Protein AF-A0A2E6JDU7-F1 (afdb_monomer_lite)

Secondary structure (DSSP, 8-state):
--TTPPPHHHHHHHHHHHHHHHTTS--HHHHHHHHHHHHHHHH-TTTSSSHHHHHHHHHHHHHHHHHHHHTT-----------------

Foldseek 3Di:
DPPPQDDLVVLVVVLVCLCVQPVQQLDLVSLVSNLVSLVSLLPPPVNVDDDSNVVSVVVNVVSVVSSVVSVVPDDGDRPDDPDPPPPDD

Sequence (89 aa):
MNPNMPEREVIVSSLLYLLTRYAQCGEKTIAKAICDHLEMLHKHPETSEGCLVNTCEKLYRNWQKVMDTNASSDMCKAAEPSAIDHLFH

pLDDT: mean 76.43, std 17.01, range [40.59, 95.44]

Radius of gyration: 16.52 Å; chains: 1; bounding box: 44×45×38 Å

Structure (mmCIF, N/CA/C/O backbone):
data_AF-A0A2E6JDU7-F1
#
_entry.id   AF-A0A2E6JDU7-F1
#
loop_
_atom_site.group_PDB
_atom_site.id
_atom_site.type_symbol
_atom_site.label_atom_id
_atom_site.label_alt_id
_atom_site.label_comp_id
_atom_site.label_asym_id
_atom_site.label_entity_id
_atom_site.label_seq_id
_atom_site.pdbx_PDB_ins_code
_atom_site.Cartn_x
_atom_site.Cartn_y
_atom_site.Cartn_z
_atom_site.occupancy
_atom_site.B_iso_or_equiv
_atom_site.auth_seq_id
_atom_site.auth_comp_id
_atom_site.auth_asym_id
_atom_site.auth_atom_id
_atom_site.pdbx_PDB_model_num
ATOM 1 N N . MET A 1 1 ? 7.545 -10.180 -15.902 1.00 60.00 1 MET A N 1
ATOM 2 C CA . MET A 1 1 ? 6.578 -9.160 -15.436 1.00 60.00 1 MET A CA 1
ATOM 3 C C . MET A 1 1 ? 5.260 -9.849 -15.131 1.00 60.00 1 MET A C 1
ATOM 5 O O . MET A 1 1 ? 4.893 -10.739 -15.885 1.00 60.00 1 MET A O 1
ATOM 9 N N . ASN A 1 2 ? 4.599 -9.504 -14.022 1.00 68.00 2 ASN A N 1
ATOM 10 C CA . ASN A 1 2 ? 3.283 -10.052 -13.688 1.00 68.00 2 ASN A CA 1
ATOM 11 C C . ASN A 1 2 ? 2.231 -9.339 -14.563 1.00 68.00 2 ASN A C 1
ATOM 13 O O . ASN A 1 2 ? 2.063 -8.135 -14.383 1.00 68.00 2 ASN A O 1
ATOM 17 N N . PRO A 1 3 ? 1.562 -10.023 -15.512 1.00 70.25 3 PRO A N 1
ATOM 18 C CA . PRO A 1 3 ? 0.641 -9.384 -16.461 1.00 70.25 3 PRO A CA 1
ATOM 19 C C . PRO A 1 3 ? -0.610 -8.791 -15.797 1.00 70.25 3 PRO A C 1
ATOM 21 O O . PRO A 1 3 ? -1.340 -8.048 -16.437 1.00 70.25 3 PRO A O 1
ATOM 24 N N . ASN A 1 4 ? -0.841 -9.099 -14.518 1.00 81.25 4 ASN A N 1
ATOM 25 C CA . ASN A 1 4 ? -1.955 -8.577 -13.729 1.00 81.25 4 ASN A CA 1
ATOM 26 C C . ASN A 1 4 ? -1.553 -7.414 -12.801 1.00 81.25 4 ASN A C 1
ATOM 28 O O . ASN A 1 4 ? -2.352 -7.020 -11.955 1.00 81.25 4 ASN A O 1
ATOM 32 N N . MET A 1 5 ? -0.316 -6.906 -12.886 1.00 87.75 5 MET A N 1
ATOM 33 C CA . MET A 1 5 ? 0.113 -5.752 -12.090 1.00 87.75 5 MET A CA 1
ATOM 34 C C . MET A 1 5 ? -0.537 -4.476 -12.652 1.00 87.75 5 MET A C 1
ATOM 36 O O . MET A 1 5 ? -0.315 -4.182 -13.827 1.00 87.75 5 MET A O 1
ATOM 40 N N . PRO A 1 6 ? -1.316 -3.720 -11.858 1.00 91.56 6 PRO A N 1
ATOM 41 C CA . PRO A 1 6 ? -1.857 -2.439 -12.303 1.00 91.56 6 PRO A CA 1
ATOM 42 C C . PRO A 1 6 ? -0.741 -1.431 -12.587 1.00 91.56 6 PRO A C 1
ATOM 44 O O . PRO A 1 6 ? 0.342 -1.526 -12.011 1.00 91.56 6 PRO A O 1
ATOM 47 N N . GLU A 1 7 ? -1.028 -0.430 -13.419 1.00 91.94 7 GLU A N 1
ATOM 48 C CA . GLU A 1 7 ? -0.102 0.680 -13.656 1.00 91.94 7 GLU A CA 1
ATOM 49 C C . GLU A 1 7 ? 0.271 1.381 -12.342 1.00 91.94 7 GLU A C 1
ATOM 51 O O . GLU A 1 7 ? -0.578 1.597 -11.468 1.00 91.94 7 GLU A O 1
ATOM 56 N N . ARG A 1 8 ? 1.538 1.800 -12.215 1.00 90.81 8 ARG A N 1
ATOM 57 C CA . ARG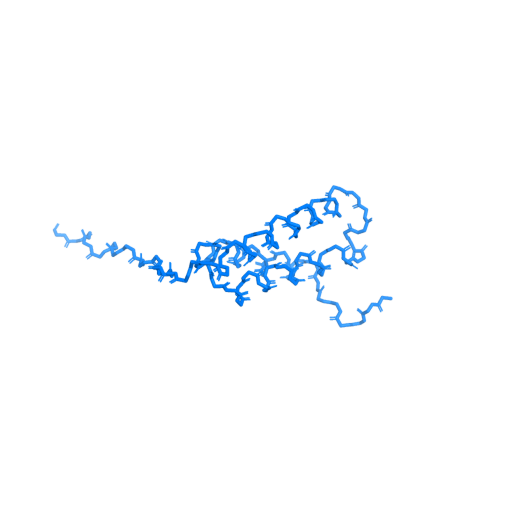 A 1 8 ? 2.053 2.480 -11.016 1.00 90.81 8 ARG A CA 1
ATOM 58 C C . ARG A 1 8 ? 1.158 3.642 -10.588 1.00 90.81 8 ARG A C 1
ATOM 60 O O . ARG A 1 8 ? 0.869 3.795 -9.404 1.00 90.81 8 ARG A O 1
ATOM 67 N N . GLU A 1 9 ? 0.711 4.450 -11.544 1.00 91.38 9 GLU A N 1
ATOM 68 C CA . GLU A 1 9 ? -0.118 5.633 -11.293 1.00 91.38 9 GLU A CA 1
ATOM 69 C C . GLU A 1 9 ? -1.493 5.280 -10.717 1.00 91.38 9 GLU A C 1
ATOM 71 O O . GLU A 1 9 ? -1.999 6.008 -9.861 1.00 91.38 9 GLU A O 1
ATOM 76 N N . VAL A 1 10 ? -2.061 4.132 -11.095 1.00 94.69 10 VAL A N 1
ATOM 77 C CA . VAL A 1 10 ? -3.327 3.629 -10.545 1.00 94.69 10 VAL A CA 1
ATOM 78 C C . VAL A 1 10 ? -3.148 3.237 -9.081 1.00 94.69 10 VAL A C 1
ATOM 80 O O . VAL A 1 10 ? -3.972 3.599 -8.237 1.00 94.69 10 VAL A O 1
ATOM 83 N N . ILE A 1 11 ? -2.046 2.555 -8.755 1.00 94.31 11 ILE A N 1
ATOM 84 C CA . ILE A 1 11 ? -1.739 2.144 -7.380 1.00 94.31 11 ILE A CA 1
ATOM 85 C C . ILE A 1 11 ? -1.488 3.380 -6.503 1.00 94.31 11 ILE A C 1
ATOM 87 O O . ILE A 1 11 ? -2.040 3.474 -5.407 1.00 94.31 11 ILE A O 1
ATOM 91 N N . VAL A 1 12 ? -0.712 4.358 -6.994 1.00 91.88 12 VAL A N 1
ATOM 92 C CA . VAL A 1 12 ? -0.433 5.619 -6.281 1.00 91.88 12 VAL A CA 1
ATOM 93 C C . VAL A 1 12 ? -1.711 6.426 -6.056 1.00 91.88 12 VAL A C 1
ATOM 95 O O . VAL A 1 12 ? -1.960 6.864 -4.935 1.00 91.88 12 VAL A O 1
ATOM 98 N N . SER A 1 13 ? -2.537 6.596 -7.090 1.00 95.19 13 SER A N 1
ATOM 99 C CA . SER A 1 13 ? -3.796 7.348 -7.004 1.00 95.19 13 SER A CA 1
ATOM 100 C C . SER A 1 13 ? -4.768 6.713 -6.010 1.00 95.19 13 SER A C 1
ATOM 102 O O . SER A 1 13 ? -5.347 7.405 -5.172 1.00 95.19 13 SER A O 1
ATOM 104 N N . SER A 1 14 ? -4.898 5.385 -6.052 1.00 95.44 14 SER A N 1
ATOM 105 C CA . SER A 1 14 ? -5.754 4.628 -5.132 1.00 95.44 14 SER A CA 1
ATOM 106 C C . SER A 1 14 ? -5.246 4.711 -3.692 1.00 95.44 14 SER A C 1
ATOM 108 O O . SER A 1 14 ? -6.021 4.968 -2.771 1.00 95.44 14 SER A O 1
ATOM 110 N N . LEU A 1 15 ? -3.931 4.577 -3.489 1.00 93.94 15 LEU A N 1
ATOM 111 C CA . LEU A 1 15 ? -3.305 4.739 -2.179 1.00 93.94 15 LEU A CA 1
ATOM 112 C C . LEU A 1 15 ? -3.518 6.155 -1.625 1.00 93.94 15 LEU A C 1
ATOM 114 O O . LEU A 1 15 ? -3.875 6.307 -0.458 1.00 93.94 15 LEU A O 1
ATOM 118 N N . LEU A 1 16 ? -3.346 7.189 -2.453 1.00 92.81 16 LEU A N 1
ATOM 119 C CA . LEU A 1 16 ? -3.575 8.577 -2.055 1.00 92.81 16 LEU A CA 1
ATOM 120 C C . LEU A 1 16 ? -5.033 8.803 -1.645 1.00 92.81 16 LEU A C 1
ATOM 122 O O . LEU A 1 16 ? -5.290 9.439 -0.623 1.00 92.81 16 LEU A O 1
ATOM 126 N N . TYR A 1 17 ? -5.987 8.254 -2.397 1.00 93.62 17 TYR A N 1
ATOM 127 C CA . TYR A 1 17 ? -7.404 8.314 -2.047 1.00 93.62 17 TYR A CA 1
ATOM 128 C C . TYR A 1 17 ? -7.686 7.651 -0.690 1.00 93.62 17 TYR A C 1
ATOM 130 O O . TYR A 1 17 ? -8.306 8.266 0.178 1.00 93.62 17 TYR A O 1
ATOM 138 N N . LEU A 1 18 ? -7.169 6.439 -0.461 1.00 91.31 18 LEU A N 1
ATOM 139 C CA . LEU A 1 18 ? -7.333 5.731 0.813 1.00 91.31 18 LEU A CA 1
ATOM 140 C C . LEU A 1 18 ? -6.752 6.523 1.992 1.00 91.31 18 LEU A C 1
ATOM 142 O O . LEU A 1 18 ? -7.406 6.673 3.025 1.00 91.31 18 LEU A O 1
ATOM 146 N N . LEU A 1 19 ? -5.550 7.077 1.825 1.00 89.81 19 LEU A N 1
ATOM 147 C CA . LEU A 1 19 ? -4.884 7.871 2.856 1.00 89.81 19 LEU A CA 1
ATOM 148 C C . LEU A 1 19 ? -5.622 9.184 3.145 1.00 89.81 19 LEU A C 1
ATOM 150 O O . LEU A 1 19 ? -5.823 9.539 4.302 1.00 89.81 19 LEU A O 1
ATOM 154 N N . THR A 1 20 ? -6.043 9.908 2.112 1.00 89.94 20 THR A N 1
ATOM 155 C CA . THR A 1 20 ? -6.693 11.218 2.283 1.00 89.94 20 THR A CA 1
ATOM 156 C C . THR A 1 20 ? -8.110 11.100 2.825 1.00 89.94 20 THR A C 1
ATOM 158 O O . THR A 1 20 ? -8.536 11.956 3.598 1.00 89.94 20 THR A O 1
ATOM 161 N N . ARG A 1 21 ? -8.842 10.045 2.453 1.00 87.88 21 ARG A N 1
ATOM 162 C CA . ARG A 1 21 ? -10.257 9.908 2.805 1.00 87.88 21 ARG A CA 1
ATOM 163 C C . ARG A 1 21 ? -10.512 9.061 4.046 1.00 87.88 21 ARG A C 1
ATOM 165 O O . ARG A 1 21 ? -11.490 9.335 4.744 1.00 87.88 21 ARG A O 1
ATOM 172 N N . TYR A 1 22 ? -9.665 8.065 4.311 1.00 84.44 22 TYR A N 1
ATOM 173 C CA . TYR A 1 22 ? -9.959 7.013 5.288 1.00 84.44 22 TYR A CA 1
ATOM 174 C C . TYR A 1 22 ? -8.838 6.729 6.294 1.00 84.44 22 TYR A C 1
ATOM 176 O O . TYR A 1 22 ? -9.024 5.880 7.165 1.00 84.44 22 TYR A O 1
ATOM 184 N N . ALA A 1 23 ? -7.704 7.442 6.263 1.00 80.00 23 ALA A N 1
ATOM 185 C CA . ALA A 1 23 ? -6.613 7.177 7.211 1.00 80.00 23 ALA 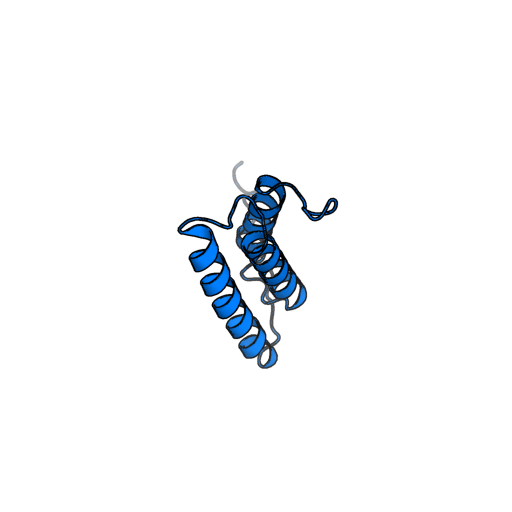A CA 1
ATOM 186 C C . ALA A 1 23 ? -7.024 7.312 8.689 1.00 80.00 23 ALA A C 1
ATOM 188 O O . ALA A 1 23 ? -6.435 6.667 9.552 1.00 80.00 23 ALA A O 1
ATOM 189 N N . GLN A 1 24 ? -8.041 8.126 8.983 1.00 80.69 24 GLN A N 1
ATOM 190 C CA . GLN A 1 24 ? -8.551 8.348 10.340 1.00 80.69 24 GLN A CA 1
ATOM 191 C C . GLN A 1 24 ? -9.707 7.413 10.723 1.00 80.69 24 GLN A C 1
ATOM 193 O O . GLN A 1 24 ? -10.106 7.390 11.883 1.00 80.69 24 GLN A O 1
ATOM 198 N N . CYS A 1 25 ? -10.244 6.624 9.785 1.00 77.88 25 CYS A N 1
ATOM 199 C CA . CYS A 1 25 ? -11.382 5.748 10.060 1.00 77.88 25 CYS A CA 1
ATOM 200 C C . CYS A 1 25 ? -11.021 4.603 11.018 1.00 77.88 25 CYS A C 1
ATOM 202 O O . CYS A 1 25 ? -11.909 3.985 11.585 1.00 77.88 25 CYS A O 1
ATOM 204 N N . GLY A 1 26 ? -9.742 4.272 11.212 1.00 71.69 26 GLY A N 1
ATOM 205 C CA . GLY A 1 26 ? -9.345 3.171 12.101 1.00 71.69 26 GLY A CA 1
ATOM 206 C C . GLY A 1 26 ? -9.861 1.788 11.665 1.00 71.69 26 GLY A C 1
ATOM 207 O O . GLY A 1 26 ? -9.608 0.799 12.348 1.00 71.69 26 GLY A O 1
ATOM 208 N N . GLU A 1 27 ? -10.547 1.699 10.522 1.00 82.81 27 GLU A N 1
ATOM 209 C CA . GLU A 1 27 ? -11.078 0.462 9.970 1.00 82.81 27 GLU A CA 1
ATOM 210 C C . GLU A 1 27 ? -9.938 -0.454 9.524 1.00 82.81 27 GLU A C 1
ATOM 212 O O . GLU A 1 27 ? -9.106 -0.103 8.682 1.00 82.81 27 GLU A O 1
ATOM 217 N N . LYS A 1 28 ? -9.927 -1.676 10.065 1.00 82.06 28 LYS A N 1
ATOM 218 C CA . LYS A 1 28 ? -8.900 -2.687 9.769 1.00 82.06 28 LYS A CA 1
ATOM 219 C C . LYS A 1 28 ? -8.875 -3.072 8.286 1.00 82.06 28 LYS A C 1
ATOM 221 O O . LYS A 1 28 ? -7.810 -3.362 7.751 1.00 82.06 28 LYS A O 1
ATOM 226 N N . THR A 1 29 ? -10.025 -3.045 7.615 1.00 86.75 29 THR A N 1
ATOM 227 C CA . THR A 1 29 ? -10.176 -3.298 6.172 1.00 86.75 29 THR A CA 1
ATOM 228 C C . THR A 1 29 ? -9.482 -2.230 5.331 1.00 86.75 29 THR A C 1
ATOM 230 O O . THR A 1 29 ? -8.734 -2.567 4.416 1.00 86.75 29 THR A O 1
ATOM 233 N N . ILE A 1 30 ? -9.666 -0.953 5.674 1.00 88.44 30 ILE A N 1
ATOM 234 C CA . ILE A 1 30 ? -8.992 0.173 5.021 1.00 88.44 30 ILE A CA 1
ATOM 235 C C . ILE A 1 30 ? -7.488 0.119 5.274 1.00 88.44 30 ILE A C 1
ATOM 237 O O . ILE A 1 30 ? -6.703 0.245 4.338 1.00 88.44 30 ILE A O 1
ATOM 241 N N . ALA A 1 31 ? -7.074 -0.100 6.523 1.00 86.12 31 ALA A N 1
ATOM 242 C CA . ALA A 1 31 ? -5.660 -0.203 6.864 1.00 86.12 31 ALA A CA 1
ATOM 243 C C . ALA A 1 31 ? -4.986 -1.366 6.116 1.00 86.12 31 ALA A C 1
ATOM 245 O O . ALA A 1 31 ? -3.898 -1.200 5.565 1.00 86.12 31 ALA A O 1
ATOM 246 N N . LYS A 1 32 ? -5.674 -2.510 5.996 1.00 89.06 32 LYS A N 1
ATOM 247 C CA . LYS A 1 32 ? -5.225 -3.621 5.156 1.00 89.06 32 LYS A CA 1
ATOM 248 C C . LYS A 1 32 ? -5.108 -3.210 3.688 1.00 89.06 32 LYS A C 1
ATOM 250 O O . LYS A 1 32 ? -4.082 -3.491 3.080 1.00 89.06 32 LYS A O 1
ATOM 255 N N . ALA A 1 33 ? -6.105 -2.524 3.132 1.00 91.81 33 ALA A N 1
ATOM 256 C CA . ALA A 1 33 ? -6.050 -2.058 1.750 1.00 91.81 33 ALA A CA 1
ATOM 257 C C . ALA A 1 33 ? -4.853 -1.119 1.515 1.00 91.81 33 ALA A C 1
ATOM 259 O O . ALA A 1 33 ? -4.145 -1.278 0.525 1.00 91.81 33 ALA A O 1
ATOM 260 N N . ILE A 1 34 ? -4.569 -0.195 2.439 1.00 91.94 34 ILE A N 1
ATOM 261 C CA . ILE A 1 34 ? -3.389 0.685 2.386 1.00 91.94 34 ILE A CA 1
ATOM 262 C C . ILE A 1 34 ? -2.093 -0.139 2.376 1.00 91.94 34 ILE A C 1
ATOM 264 O O . ILE A 1 34 ? -1.229 0.085 1.526 1.00 91.94 34 ILE A O 1
ATOM 268 N N . CYS A 1 35 ? -1.966 -1.113 3.282 1.00 91.88 35 CYS A N 1
ATOM 269 C CA . CYS A 1 35 ? -0.821 -2.023 3.335 1.00 91.88 35 CYS A CA 1
ATOM 270 C C . CYS A 1 35 ? -0.646 -2.808 2.027 1.00 91.88 35 CYS A C 1
ATOM 272 O O . CYS A 1 35 ? 0.464 -2.867 1.501 1.00 91.88 35 CYS A O 1
ATOM 274 N N . ASP A 1 36 ? -1.731 -3.354 1.475 1.00 93.00 36 ASP A N 1
ATOM 275 C CA . ASP A 1 36 ? -1.703 -4.119 0.228 1.00 93.00 36 ASP A CA 1
ATOM 276 C C . ASP A 1 36 ? -1.228 -3.233 -0.947 1.00 93.00 36 ASP A C 1
ATOM 278 O O . ASP A 1 36 ? -0.392 -3.658 -1.742 1.00 93.00 36 ASP A O 1
ATOM 282 N N . HIS A 1 37 ? -1.668 -1.969 -1.030 1.00 93.88 37 HIS A N 1
ATOM 283 C CA . HIS A 1 37 ? -1.201 -1.026 -2.062 1.00 93.88 37 HIS A CA 1
ATOM 284 C C . HIS A 1 37 ? 0.278 -0.645 -1.892 1.00 93.88 37 HIS A C 1
ATOM 286 O O . HIS A 1 37 ? 1.008 -0.552 -2.879 1.00 93.88 37 HIS A O 1
ATOM 292 N N . LEU A 1 38 ? 0.746 -0.445 -0.655 1.00 91.88 38 LEU A N 1
ATOM 293 C CA . LEU A 1 38 ? 2.164 -0.192 -0.370 1.00 91.88 38 LEU A CA 1
ATOM 294 C C . LEU A 1 38 ? 3.040 -1.392 -0.751 1.00 91.88 38 LEU A C 1
ATOM 296 O O . LEU A 1 38 ? 4.138 -1.210 -1.276 1.00 91.88 38 LEU A O 1
ATOM 300 N N . GLU A 1 39 ? 2.551 -2.613 -0.533 1.00 91.06 39 GLU A N 1
ATOM 301 C CA . GLU A 1 39 ? 3.239 -3.833 -0.951 1.00 91.06 39 GLU A CA 1
ATOM 302 C C . GLU A 1 39 ? 3.281 -3.966 -2.482 1.00 91.06 39 GLU A C 1
ATOM 304 O O . GLU A 1 39 ? 4.329 -4.294 -3.046 1.00 91.06 39 GLU A O 1
ATOM 309 N N . MET A 1 40 ? 2.177 -3.653 -3.173 1.00 91.69 40 MET A N 1
ATOM 310 C CA . MET A 1 40 ? 2.143 -3.608 -4.639 1.00 91.69 40 MET A CA 1
ATOM 311 C C . MET A 1 40 ? 3.152 -2.596 -5.185 1.00 91.69 40 MET A C 1
ATOM 313 O O . MET A 1 40 ? 3.913 -2.937 -6.089 1.00 91.69 40 MET A O 1
ATOM 317 N N . LEU A 1 41 ? 3.230 -1.395 -4.596 1.00 90.44 41 LEU A N 1
ATOM 318 C CA . LEU A 1 41 ? 4.249 -0.406 -4.954 1.00 90.44 41 LEU A CA 1
ATOM 319 C C . LEU A 1 41 ? 5.659 -0.899 -4.659 1.00 90.44 41 LEU A C 1
ATOM 321 O O . LEU A 1 41 ? 6.543 -0.629 -5.452 1.00 90.44 41 LEU A O 1
ATOM 325 N N . HIS A 1 42 ? 5.909 -1.624 -3.573 1.00 88.12 42 HIS A N 1
ATOM 326 C CA . HIS A 1 42 ? 7.243 -2.161 -3.292 1.00 88.12 42 HIS A CA 1
ATOM 327 C C . HIS A 1 42 ? 7.684 -3.219 -4.322 1.00 88.12 42 HIS A C 1
ATOM 329 O O . HIS A 1 42 ? 8.861 -3.298 -4.664 1.00 88.12 42 HIS A O 1
ATOM 335 N N . LYS A 1 43 ? 6.741 -4.016 -4.839 1.00 88.38 43 LYS A N 1
ATOM 336 C CA . LYS A 1 43 ? 6.992 -5.081 -5.827 1.00 88.38 43 LYS A CA 1
ATOM 337 C C . LYS A 1 43 ? 6.925 -4.601 -7.285 1.00 88.38 43 LYS A C 1
ATOM 339 O O . LYS A 1 43 ? 7.147 -5.405 -8.194 1.00 88.38 43 LYS A O 1
ATOM 344 N N . HIS A 1 44 ? 6.569 -3.340 -7.533 1.00 89.25 44 HIS A N 1
ATOM 345 C CA . HIS A 1 44 ? 6.344 -2.836 -8.886 1.00 89.25 44 HIS A CA 1
ATOM 346 C C . HIS A 1 44 ? 7.677 -2.675 -9.653 1.00 89.25 44 HIS A C 1
ATOM 348 O O . HIS A 1 44 ? 8.649 -2.152 -9.112 1.00 89.25 44 HIS A O 1
ATOM 354 N N . PRO A 1 45 ? 7.768 -3.085 -10.932 1.00 86.75 45 PRO A N 1
ATOM 355 C CA . PRO A 1 45 ? 9.019 -2.991 -11.698 1.00 86.75 45 PRO A CA 1
ATOM 356 C C . PRO A 1 45 ? 9.492 -1.546 -11.926 1.00 86.75 45 PRO A C 1
ATOM 358 O O . PRO A 1 45 ? 10.677 -1.302 -12.084 1.00 86.75 45 PRO A O 1
ATOM 361 N N . GLU A 1 46 ? 8.581 -0.573 -11.932 1.00 85.56 46 GLU A N 1
ATOM 362 C CA . GLU A 1 46 ? 8.931 0.854 -12.079 1.00 85.56 46 GLU A CA 1
ATOM 363 C C . GLU A 1 46 ? 9.317 1.553 -10.770 1.00 85.56 46 GLU A C 1
ATOM 365 O O . GLU A 1 46 ? 9.610 2.749 -10.768 1.00 85.56 46 GLU A O 1
ATOM 370 N N . THR A 1 47 ? 9.236 0.857 -9.641 1.00 83.19 47 THR A N 1
ATOM 371 C CA . THR A 1 47 ? 9.590 1.405 -8.328 1.00 83.19 47 THR A CA 1
ATOM 372 C C . THR A 1 47 ? 10.803 0.711 -7.738 1.00 83.19 47 THR A C 1
ATOM 374 O O . THR A 1 47 ? 11.255 1.160 -6.695 1.00 83.19 47 THR A O 1
ATOM 377 N N . SER A 1 48 ? 11.338 -0.332 -8.388 1.00 74.44 48 SER A N 1
ATOM 378 C CA . SER A 1 48 ? 12.430 -1.179 -7.893 1.00 74.44 48 SER A CA 1
ATOM 379 C C . SER A 1 48 ? 13.761 -0.450 -7.697 1.00 74.44 48 SER A C 1
ATOM 381 O O . SER A 1 48 ? 14.662 -0.991 -7.060 1.00 74.44 48 SER A O 1
ATOM 383 N N . GLU A 1 49 ? 13.889 0.775 -8.205 1.00 70.38 49 GLU A N 1
ATOM 384 C CA . GLU A 1 49 ? 15.06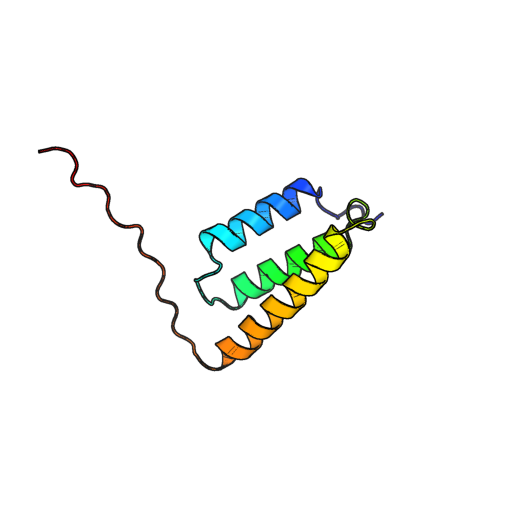2 1.621 -8.021 1.00 70.38 49 GLU A CA 1
ATOM 385 C C . GLU A 1 49 ? 14.677 2.956 -7.369 1.00 70.38 49 GLU A C 1
ATOM 387 O O . GLU A 1 49 ? 13.701 3.609 -7.739 1.00 70.38 49 GLU A O 1
ATOM 392 N N . GLY A 1 50 ? 15.471 3.379 -6.382 1.00 70.69 50 GLY A N 1
ATOM 393 C CA . GLY A 1 50 ? 15.364 4.702 -5.769 1.00 70.69 50 GLY A CA 1
ATOM 394 C C . GLY A 1 50 ? 14.641 4.751 -4.420 1.00 70.69 50 GLY A C 1
ATOM 395 O O . GLY A 1 50 ? 14.470 3.761 -3.709 1.00 70.69 50 GLY A O 1
ATOM 396 N N . CYS A 1 51 ? 14.261 5.963 -4.016 1.00 76.94 51 CYS A N 1
ATOM 397 C CA . CYS A 1 51 ? 13.734 6.247 -2.679 1.00 76.94 51 CYS A CA 1
ATOM 398 C C . CYS A 1 51 ? 12.354 5.625 -2.411 1.00 76.94 51 CYS A C 1
ATOM 400 O O . CYS A 1 51 ? 11.988 5.436 -1.247 1.00 76.94 51 CYS A O 1
ATOM 402 N N . LEU A 1 52 ? 11.602 5.285 -3.462 1.00 73.75 52 LEU A N 1
ATOM 403 C CA . LEU A 1 52 ? 10.246 4.751 -3.359 1.00 73.75 52 LEU A CA 1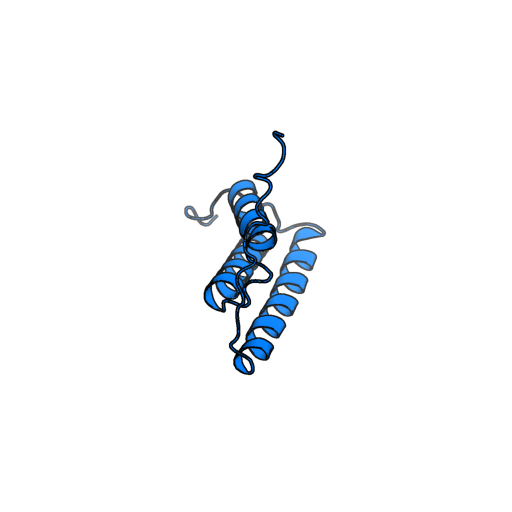
ATOM 404 C C . LEU A 1 52 ? 10.206 3.356 -2.725 1.00 73.75 52 LEU A C 1
ATOM 406 O O . LEU A 1 52 ? 9.360 3.152 -1.857 1.00 73.75 52 LEU A O 1
ATOM 410 N N . VAL A 1 53 ? 11.142 2.448 -3.042 1.00 76.38 53 VAL A N 1
ATOM 411 C CA . VAL A 1 53 ? 11.237 1.114 -2.399 1.00 76.38 53 VAL A CA 1
ATOM 412 C C . VAL A 1 53 ? 11.316 1.247 -0.882 1.00 76.38 53 VAL A C 1
ATOM 414 O O . VAL A 1 53 ? 10.488 0.702 -0.149 1.00 76.38 53 VAL A O 1
ATOM 417 N N . ASN A 1 54 ? 12.302 2.022 -0.423 1.00 80.94 54 ASN A N 1
ATOM 418 C CA . ASN A 1 54 ? 12.597 2.213 0.995 1.00 80.94 54 ASN A CA 1
ATOM 419 C C . ASN A 1 54 ? 11.465 2.952 1.715 1.00 80.94 54 ASN A C 1
ATOM 421 O O . ASN A 1 54 ? 11.218 2.729 2.899 1.00 80.94 54 ASN A O 1
ATOM 425 N N . THR A 1 55 ? 10.783 3.854 1.010 1.00 85.00 55 THR A N 1
ATOM 426 C CA . THR A 1 55 ? 9.657 4.611 1.562 1.00 85.00 55 THR A CA 1
ATOM 427 C C . THR A 1 55 ? 8.430 3.720 1.719 1.00 85.00 55 THR A C 1
ATOM 429 O O . THR A 1 55 ? 7.840 3.702 2.797 1.00 85.00 55 THR A O 1
ATOM 432 N N . CYS A 1 56 ? 8.086 2.929 0.699 1.00 85.69 56 CYS A N 1
ATOM 433 C CA . CYS A 1 56 ? 6.941 2.019 0.747 1.00 85.69 56 CYS A CA 1
ATOM 434 C C . CYS A 1 56 ? 7.105 0.973 1.852 1.00 85.69 56 CYS A C 1
ATOM 436 O O . CYS A 1 56 ? 6.168 0.744 2.612 1.00 85.69 56 CYS A O 1
ATOM 438 N N . GLU A 1 57 ? 8.306 0.414 2.021 1.00 83.38 57 GLU A N 1
ATOM 439 C CA . GLU A 1 57 ? 8.580 -0.544 3.095 1.00 83.38 57 GLU A CA 1
ATOM 440 C C . GLU A 1 57 ? 8.418 0.085 4.492 1.00 83.38 57 GLU A C 1
ATOM 442 O O . GLU A 1 57 ? 7.772 -0.487 5.375 1.00 83.38 57 GLU A O 1
ATOM 447 N N . LYS A 1 58 ? 8.970 1.287 4.711 1.00 86.31 58 LYS A N 1
ATOM 448 C CA . LYS A 1 58 ? 8.834 1.998 5.995 1.00 86.31 58 LYS A CA 1
ATOM 449 C C . LYS A 1 58 ? 7.379 2.337 6.305 1.00 86.31 58 LYS A C 1
ATOM 451 O O . LYS A 1 58 ? 6.939 2.161 7.441 1.00 86.31 58 LYS A O 1
ATOM 456 N N . LEU A 1 59 ? 6.637 2.811 5.305 1.00 87.00 59 LEU A N 1
ATOM 457 C CA . LEU A 1 59 ? 5.220 3.133 5.450 1.00 87.00 59 LEU A CA 1
ATOM 458 C C . LEU A 1 59 ? 4.396 1.882 5.749 1.00 87.00 59 LEU A C 1
ATOM 460 O O . LEU A 1 59 ? 3.572 1.920 6.659 1.00 87.00 59 LEU A O 1
ATOM 464 N N . TYR A 1 60 ? 4.667 0.771 5.063 1.00 86.44 60 TYR A N 1
ATOM 465 C CA . TYR A 1 60 ? 4.005 -0.508 5.303 1.00 86.44 60 TYR A CA 1
ATOM 466 C C . TYR A 1 60 ? 4.170 -0.950 6.762 1.00 86.44 60 TYR A C 1
ATOM 468 O O . TYR A 1 60 ? 3.185 -1.183 7.460 1.00 86.44 60 TYR A O 1
ATOM 476 N N . ARG A 1 61 ? 5.409 -0.953 7.276 1.00 85.50 61 ARG A N 1
ATOM 477 C CA . ARG A 1 61 ? 5.695 -1.317 8.676 1.00 85.50 61 ARG A CA 1
ATOM 478 C C . ARG A 1 61 ? 5.004 -0.395 9.684 1.00 85.50 61 ARG A C 1
ATOM 480 O O . ARG A 1 61 ? 4.587 -0.851 10.745 1.00 85.50 61 ARG A O 1
ATOM 487 N N . ASN A 1 62 ? 4.898 0.900 9.389 1.00 84.44 62 ASN A N 1
ATOM 488 C CA . ASN A 1 62 ? 4.200 1.841 10.266 1.00 84.44 62 ASN A CA 1
ATOM 489 C C . ASN A 1 62 ? 2.690 1.581 10.288 1.00 84.44 62 ASN A C 1
ATOM 491 O O . ASN A 1 62 ? 2.094 1.576 11.362 1.00 84.44 62 ASN A O 1
ATOM 495 N N . TRP A 1 63 ? 2.087 1.313 9.132 1.00 82.56 63 TRP A N 1
ATOM 496 C CA . TRP A 1 63 ? 0.664 0.993 9.037 1.00 82.56 63 TRP A CA 1
ATOM 497 C C . TRP A 1 63 ? 0.306 -0.343 9.691 1.00 82.56 63 TRP A C 1
ATOM 499 O O . TRP A 1 63 ? -0.725 -0.430 10.356 1.00 82.56 63 TRP A O 1
ATOM 509 N N . GLN A 1 64 ? 1.181 -1.348 9.611 1.00 81.88 64 GLN A N 1
ATOM 510 C CA . GLN A 1 64 ? 1.006 -2.596 10.360 1.00 81.88 64 GLN A CA 1
ATOM 511 C C . GLN A 1 64 ? 0.913 -2.352 11.873 1.00 81.88 64 GLN A C 1
ATOM 513 O O . GLN A 1 64 ? -0.009 -2.841 12.516 1.00 81.88 64 GLN A O 1
ATOM 518 N N . LYS A 1 65 ? 1.782 -1.503 12.438 1.00 81.50 65 LYS A N 1
ATOM 519 C CA . LYS A 1 65 ? 1.718 -1.157 13.871 1.00 81.50 65 LYS A CA 1
ATOM 520 C C . LYS A 1 65 ? 0.399 -0.490 14.260 1.00 81.50 65 LYS A C 1
ATOM 522 O O . LYS A 1 65 ? -0.108 -0.733 15.353 1.00 81.50 65 LYS A O 1
ATOM 527 N N . VAL A 1 66 ? -0.160 0.354 13.389 1.00 74.69 66 VAL A N 1
ATOM 528 C CA . VAL A 1 66 ? -1.474 0.982 13.618 1.00 74.69 66 VAL A CA 1
ATOM 529 C C . VAL A 1 66 ? -2.572 -0.082 13.665 1.00 74.69 66 VAL A C 1
ATOM 531 O O . VAL A 1 66 ? -3.426 -0.036 14.549 1.00 74.69 66 VAL A O 1
ATOM 534 N N . MET A 1 67 ? -2.523 -1.075 12.773 1.00 73.38 67 MET A N 1
ATOM 535 C CA . MET A 1 67 ? -3.458 -2.204 12.800 1.00 73.38 67 MET A CA 1
ATOM 536 C C . MET A 1 67 ? -3.346 -3.034 14.080 1.00 73.38 67 MET A C 1
ATOM 538 O O . MET A 1 67 ? -4.374 -3.377 14.668 1.00 73.38 67 MET A O 1
ATOM 542 N N . ASP A 1 68 ? -2.122 -3.312 14.528 1.00 73.44 68 ASP A N 1
ATOM 543 C CA . ASP A 1 68 ? -1.870 -4.080 15.751 1.00 73.44 68 ASP A CA 1
ATOM 544 C C . ASP A 1 68 ? -2.348 -3.324 17.002 1.00 73.44 68 ASP A C 1
ATOM 546 O O . ASP A 1 68 ? -2.863 -3.924 17.944 1.00 73.44 68 ASP A O 1
ATOM 550 N N . THR A 1 69 ? -2.241 -1.990 16.997 1.00 66.69 69 THR A N 1
ATOM 551 C CA . THR A 1 69 ? -2.663 -1.131 18.117 1.00 66.69 69 THR A CA 1
ATOM 552 C C . THR A 1 69 ? -4.189 -0.976 18.180 1.00 66.69 69 THR A C 1
ATOM 554 O O . THR A 1 69 ? -4.782 -1.077 19.255 1.00 66.69 69 THR A O 1
ATOM 557 N N . ASN A 1 70 ? -4.856 -0.801 17.033 1.00 56.03 70 ASN A N 1
ATOM 558 C CA . ASN A 1 70 ? -6.317 -0.648 16.956 1.00 56.03 70 ASN A CA 1
ATOM 559 C C . ASN A 1 70 ? -7.084 -1.959 17.190 1.00 56.03 70 ASN A C 1
ATOM 561 O O . ASN A 1 70 ? -8.296 -1.933 17.385 1.00 56.03 70 ASN A O 1
ATOM 565 N N . ALA A 1 71 ? -6.414 -3.115 17.240 1.00 53.22 71 ALA A N 1
ATOM 566 C CA . ALA A 1 71 ? -7.029 -4.345 17.742 1.00 53.22 71 ALA A CA 1
ATOM 567 C C . ALA A 1 71 ? -7.516 -4.223 19.201 1.00 53.22 71 ALA A C 1
ATOM 569 O O . ALA A 1 71 ? -8.374 -4.998 19.612 1.00 53.22 71 ALA A O 1
ATOM 570 N N . SER A 1 72 ? -7.009 -3.239 19.952 1.00 49.28 72 SER A N 1
ATOM 571 C CA . SER A 1 72 ? -7.353 -2.999 21.357 1.00 49.28 72 SER A CA 1
ATOM 572 C C . SER A 1 72 ? -8.415 -1.902 21.570 1.00 49.28 72 SER A C 1
ATOM 574 O O . SER A 1 72 ? -8.900 -1.725 22.684 1.00 49.28 72 SER A O 1
A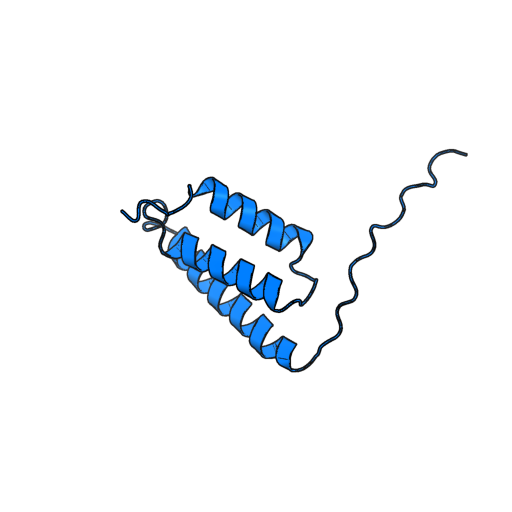TOM 576 N N . SER A 1 73 ? -8.790 -1.134 20.538 1.00 50.19 73 SER A N 1
ATOM 577 C CA . SER A 1 73 ? -9.671 0.035 20.697 1.00 50.19 73 SER A CA 1
ATOM 578 C C . SER A 1 73 ? -10.569 0.240 19.472 1.00 50.19 73 SER A C 1
ATOM 580 O O . SER A 1 73 ? -10.258 1.006 18.564 1.00 50.19 73 SER A O 1
ATOM 582 N N . ASP A 1 74 ? -11.698 -0.469 19.437 1.00 49.59 74 ASP A N 1
ATOM 583 C CA . ASP A 1 74 ? -12.740 -0.283 18.425 1.00 49.59 74 ASP A CA 1
ATOM 584 C C . ASP A 1 74 ? -13.637 0.917 18.800 1.00 49.59 74 ASP A C 1
ATOM 586 O O . ASP A 1 74 ? -14.620 0.759 19.519 1.00 49.59 74 ASP A O 1
ATOM 590 N N . MET A 1 75 ? -13.336 2.123 18.303 1.00 46.69 75 MET A N 1
ATOM 591 C CA . MET A 1 75 ? -14.323 3.210 18.162 1.00 46.69 75 MET A CA 1
ATOM 592 C C . MET A 1 75 ? -13.953 4.128 16.988 1.00 46.69 75 MET A C 1
ATOM 594 O O . MET A 1 75 ? -13.171 5.066 17.128 1.00 46.69 75 MET A O 1
ATOM 598 N N . CYS A 1 76 ? -14.560 3.889 15.824 1.00 48.19 76 CYS A N 1
ATOM 599 C CA . CYS A 1 76 ? -14.531 4.824 14.703 1.00 48.19 76 CYS A CA 1
ATOM 600 C C . CYS A 1 76 ? -15.674 5.840 14.851 1.00 48.19 76 CYS A C 1
ATOM 602 O O . CYS A 1 76 ? -16.847 5.469 14.811 1.00 48.19 76 CYS A O 1
ATOM 604 N N . LYS A 1 77 ? -15.347 7.129 14.994 1.00 40.59 77 LYS A N 1
ATOM 605 C CA . LYS A 1 77 ? -16.266 8.209 14.617 1.00 40.59 77 LYS A CA 1
ATOM 606 C C . LYS A 1 77 ? -15.886 8.631 13.207 1.00 40.59 77 LYS A C 1
ATOM 608 O O . LYS A 1 77 ? -14.827 9.223 13.008 1.00 40.59 77 LYS A O 1
ATOM 613 N N . ALA A 1 78 ? -16.731 8.297 12.237 1.00 41.84 78 ALA A N 1
ATOM 614 C CA . ALA A 1 78 ? -16.622 8.848 10.899 1.00 41.84 78 ALA A CA 1
ATOM 615 C C . ALA A 1 78 ? -16.639 10.380 11.003 1.00 41.84 78 ALA A C 1
ATOM 617 O O . ALA A 1 78 ? -17.506 10.948 11.669 1.00 41.84 78 ALA A O 1
ATOM 618 N N . ALA A 1 79 ? -15.663 11.042 10.382 1.00 45.66 79 ALA A N 1
ATOM 619 C CA . ALA A 1 79 ? -15.692 12.486 10.224 1.00 45.66 79 ALA A CA 1
ATOM 620 C C . ALA A 1 79 ? -16.930 12.843 9.390 1.00 45.66 79 ALA A C 1
ATOM 622 O O . ALA A 1 79 ? -16.977 12.560 8.189 1.00 45.66 79 ALA A O 1
ATOM 623 N N . GLU A 1 80 ? -17.947 13.409 10.041 1.00 42.03 80 GLU A N 1
ATOM 624 C CA . GLU A 1 80 ? -19.074 14.008 9.341 1.00 42.03 80 GLU A CA 1
ATOM 625 C C . GLU A 1 80 ? -18.547 15.151 8.461 1.00 42.03 80 GLU A C 1
ATOM 627 O O . GLU A 1 80 ? -17.733 15.961 8.922 1.00 42.03 80 GLU A O 1
ATOM 632 N N . PRO A 1 81 ? -18.963 15.235 7.187 1.00 42.81 81 PRO A N 1
ATOM 633 C CA . PRO A 1 81 ? -18.691 16.412 6.387 1.00 42.81 81 PRO A CA 1
ATOM 634 C C . PRO A 1 81 ? -19.424 17.593 7.029 1.00 42.81 81 PRO A C 1
ATOM 636 O O . PRO A 1 81 ? -20.650 17.662 7.014 1.00 42.81 81 PRO A O 1
ATOM 639 N N . SER 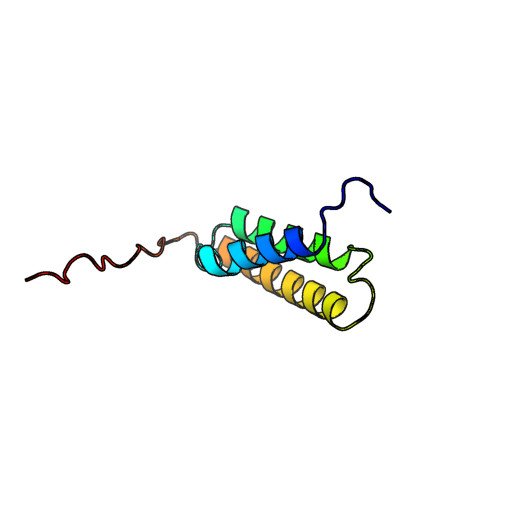A 1 82 ? -18.651 18.499 7.631 1.00 41.78 82 SER A N 1
ATOM 640 C CA . SER A 1 82 ? -19.116 19.784 8.147 1.00 41.78 82 SER A CA 1
ATOM 641 C C . SER A 1 82 ? -20.006 20.460 7.105 1.00 41.78 82 SER A C 1
ATOM 643 O O . SER A 1 82 ? -19.528 20.828 6.032 1.00 41.78 82 SER A O 1
ATOM 645 N N . ALA A 1 83 ? -21.285 20.615 7.439 1.00 51.81 83 ALA A N 1
ATOM 646 C CA . ALA A 1 83 ? -22.274 21.340 6.662 1.00 51.81 83 ALA A CA 1
ATOM 647 C C . ALA A 1 83 ? -21.794 22.776 6.402 1.00 51.81 83 ALA A C 1
ATOM 649 O O . ALA A 1 83 ? -21.839 23.633 7.283 1.00 51.81 83 ALA A O 1
ATOM 650 N N . ILE A 1 84 ? -21.338 23.043 5.180 1.00 51.84 84 ILE A N 1
ATOM 651 C CA . ILE A 1 84 ? -21.211 24.401 4.652 1.00 51.84 84 ILE A CA 1
ATOM 652 C C . ILE A 1 84 ? -22.483 24.665 3.836 1.00 51.84 84 ILE A C 1
ATOM 654 O O . ILE A 1 84 ? -22.433 24.746 2.618 1.00 51.84 84 ILE A O 1
ATOM 658 N N . ASP A 1 85 ? -23.632 24.727 4.515 1.00 50.59 85 ASP A N 1
ATOM 659 C CA . ASP A 1 85 ? -24.952 24.988 3.902 1.00 50.59 85 ASP A CA 1
ATOM 660 C C . ASP A 1 85 ? -25.646 26.232 4.498 1.00 50.59 85 ASP A C 1
ATOM 662 O O . ASP A 1 85 ? -26.861 26.405 4.431 1.00 50.59 85 ASP A O 1
ATOM 666 N N . HIS A 1 86 ? -24.874 27.157 5.077 1.00 49.34 86 HIS A N 1
ATOM 667 C CA . HIS A 1 86 ? -25.395 28.419 5.623 1.00 49.34 86 HIS A CA 1
ATOM 668 C C . HIS A 1 86 ? -24.651 29.648 5.101 1.00 49.34 86 HIS A C 1
ATOM 670 O O . HIS A 1 86 ? -24.198 30.498 5.862 1.00 49.34 86 HIS A O 1
ATOM 676 N N . LEU A 1 87 ? -24.542 29.751 3.777 1.00 50.25 87 LEU A N 1
ATOM 677 C CA . LEU A 1 87 ? -23.982 30.925 3.102 1.00 50.25 87 LEU A CA 1
ATOM 678 C C . LEU A 1 87 ? -24.947 31.522 2.070 1.00 50.25 87 LEU A C 1
ATOM 680 O O . LEU A 1 87 ? -24.530 31.939 1.002 1.00 50.25 87 LEU A O 1
ATOM 684 N N . PHE A 1 88 ? -26.234 31.599 2.413 1.00 47.03 88 PHE A N 1
ATOM 685 C CA . PHE A 1 88 ? -27.154 32.580 1.835 1.00 47.03 88 PHE A CA 1
ATOM 686 C C . PHE A 1 88 ? -28.146 33.025 2.911 1.00 47.03 88 PHE A C 1
ATOM 688 O O . PHE A 1 88 ? -29.071 32.290 3.251 1.00 47.03 88 PHE A O 1
ATOM 695 N N . HIS A 1 89 ? -27.925 34.224 3.444 1.00 49.56 89 HIS A N 1
ATOM 696 C CA . HIS A 1 89 ? -28.940 35.021 4.121 1.00 49.56 89 HIS A CA 1
ATOM 697 C C . HIS A 1 89 ? -28.806 36.474 3.683 1.00 49.56 89 HIS A C 1
ATOM 699 O O . HIS A 1 89 ? -27.648 36.942 3.578 1.00 49.56 89 HIS A O 1
#